Protein AF-X1GM51-F1 (afdb_monomer_lite)

pLDDT: mean 83.16, std 14.88, range [42.12, 97.69]

Secondary structure (DSSP, 8-state):
-HHHH--EEEEEEES-GGG-SSS-HHHHHHHHHTTEEEEEEEPPPTT-SS-TTHHHHHHHSS-HHHHHTTSEEEEEEEEE-TTSS-EEEEEEEE------S---

Radius of gyration: 14.61 Å; chains: 1; bounding box: 26×24×49 Å

Organism: NCBI:txid412755

Foldseek 3Di:
DLLVVAEDAEAEAAAPLLVDDPDQSLVVVVVRCSRYQKYKHKQDELQFDDDPSNVSCVVRVNDVCVSPVVFPKDFPDWAQDPNGRDIITIMITGDDDDDDPDDD

Structure (mmCIF, N/CA/C/O backbone):
data_AF-X1GM51-F1
#
_entry.id   AF-X1GM51-F1
#
loop_
_atom_site.group_PDB
_atom_site.id
_atom_site.type_symbol
_atom_site.label_atom_id
_atom_site.label_alt_id
_atom_site.label_comp_id
_atom_site.label_asym_id
_atom_site.label_entity_id
_atom_site.label_seq_id
_atom_site.pdbx_PDB_ins_code
_atom_site.Cartn_x
_atom_site.Cartn_y
_atom_site.Cartn_z
_atom_site.occupancy
_atom_site.B_iso_or_equiv
_atom_site.auth_seq_id
_atom_site.auth_comp_id
_atom_site.auth_asym_id
_atom_site.auth_atom_id
_atom_site.pdbx_PDB_model_num
ATOM 1 N N . MET A 1 1 ? 0.637 14.224 12.715 1.00 52.78 1 MET A N 1
ATOM 2 C CA . MET A 1 1 ? 0.097 13.650 11.454 1.00 52.78 1 MET A CA 1
ATOM 3 C C . MET A 1 1 ? -1.425 13.601 11.533 1.00 52.78 1 MET A C 1
ATOM 5 O O . MET A 1 1 ? -1.942 13.533 12.636 1.00 52.78 1 MET A O 1
ATOM 9 N N . LEU A 1 2 ? -2.154 13.608 10.407 1.00 58.25 2 LEU A N 1
ATOM 10 C CA . LEU A 1 2 ? -3.621 13.419 10.410 1.00 58.25 2 LEU A CA 1
ATOM 11 C C . LEU A 1 2 ? -4.036 12.150 11.172 1.00 58.25 2 LEU A C 1
ATOM 13 O O . LEU A 1 2 ? -4.990 12.203 11.931 1.00 58.25 2 LEU A O 1
ATOM 17 N N . SER A 1 3 ? -3.236 11.083 11.080 1.00 57.38 3 SER A N 1
ATOM 18 C CA . SER A 1 3 ? -3.388 9.822 11.826 1.00 57.38 3 SER A CA 1
ATOM 19 C C . SER A 1 3 ? -3.312 9.934 13.357 1.00 57.38 3 SER A C 1
ATOM 21 O O . SER A 1 3 ? -3.625 8.961 14.048 1.00 57.38 3 SER A O 1
ATOM 23 N N . GLU A 1 4 ? -2.855 11.070 13.891 1.00 60.31 4 GLU A N 1
ATOM 24 C CA . GLU A 1 4 ? -2.847 11.383 15.328 1.00 60.31 4 GLU A CA 1
ATOM 25 C C . GLU A 1 4 ? -4.096 12.171 15.751 1.00 60.31 4 GLU A C 1
ATOM 27 O O . GLU A 1 4 ? -4.450 12.152 16.926 1.00 60.31 4 GLU A O 1
ATOM 32 N N . CYS A 1 5 ? -4.760 12.849 14.808 1.00 60.50 5 CYS A N 1
ATOM 33 C CA . CYS A 1 5 ? -5.957 13.655 15.057 1.00 60.50 5 CYS A CA 1
ATOM 34 C C . CYS A 1 5 ? -7.246 12.894 14.724 1.00 60.50 5 CYS A C 1
ATOM 36 O O . CYS A 1 5 ? -8.247 13.062 15.413 1.00 60.50 5 CYS A O 1
ATOM 38 N N . GLU A 1 6 ? -7.216 12.058 13.686 1.00 64.81 6 GLU A N 1
ATOM 39 C CA . GLU A 1 6 ? -8.335 11.248 13.217 1.00 64.81 6 GLU A CA 1
ATOM 40 C C . GLU A 1 6 ? -7.817 9.886 12.745 1.00 64.81 6 GLU A C 1
ATOM 42 O O . GLU A 1 6 ? -6.785 9.776 12.078 1.00 64.81 6 GLU A O 1
ATOM 47 N N . HIS A 1 7 ? -8.532 8.831 13.122 1.00 80.00 7 HIS A N 1
ATOM 48 C CA . HIS A 1 7 ? -8.255 7.465 12.700 1.00 80.00 7 HIS A CA 1
ATOM 49 C C . HIS A 1 7 ? -9.475 6.952 11.945 1.00 80.00 7 HIS A C 1
ATOM 51 O O . HIS A 1 7 ? -10.581 6.994 12.481 1.00 80.00 7 HIS A O 1
ATOM 57 N N . PHE A 1 8 ? -9.285 6.531 10.697 1.00 89.06 8 PHE A N 1
ATOM 58 C CA . PHE A 1 8 ? -10.376 6.127 9.814 1.00 89.06 8 PHE A CA 1
ATOM 59 C C . PHE A 1 8 ? -10.620 4.619 9.902 1.00 89.06 8 PHE A C 1
ATOM 61 O O . PHE A 1 8 ? -9.676 3.833 9.908 1.00 89.06 8 PHE A O 1
ATOM 68 N N . ASP A 1 9 ? -11.880 4.185 9.885 1.00 90.50 9 ASP A N 1
ATOM 69 C CA . ASP A 1 9 ? -12.186 2.750 9.800 1.00 90.50 9 ASP A CA 1
ATOM 70 C C . ASP A 1 9 ? -11.669 2.159 8.477 1.00 90.50 9 ASP A C 1
ATOM 72 O O . ASP A 1 9 ? -11.122 1.057 8.438 1.00 90.50 9 ASP A O 1
ATOM 76 N N . VAL A 1 10 ? -11.817 2.916 7.382 1.00 93.31 10 VAL A N 1
ATOM 77 C CA . VAL A 1 10 ? -11.454 2.494 6.025 1.00 93.31 10 VAL A CA 1
ATOM 78 C C . VAL A 1 10 ? -10.691 3.596 5.295 1.00 93.31 10 VAL A C 1
ATOM 80 O O . VAL A 1 10 ? -11.130 4.744 5.244 1.00 93.31 10 VAL A O 1
ATOM 83 N N . VAL A 1 11 ? -9.580 3.224 4.661 1.00 95.56 11 VAL A N 1
ATOM 84 C CA . VAL A 1 11 ? -8.757 4.083 3.801 1.00 95.56 11 VAL A CA 1
ATOM 85 C C . VAL A 1 11 ? -8.670 3.464 2.408 1.00 95.56 11 VAL A C 1
ATOM 87 O O . VAL A 1 11 ? -8.378 2.278 2.258 1.00 95.56 11 VAL A O 1
ATOM 90 N N . LEU A 1 12 ? -8.897 4.274 1.373 1.00 96.75 12 LEU A N 1
ATOM 91 C CA . LEU A 1 12 ? -8.743 3.874 -0.027 1.00 96.75 12 LEU A CA 1
ATOM 92 C C . LEU A 1 12 ? -7.565 4.632 -0.648 1.00 96.75 12 LEU A C 1
ATOM 94 O O . LEU A 1 12 ? -7.644 5.835 -0.887 1.00 96.75 12 LEU A O 1
ATOM 98 N N . ALA A 1 13 ? -6.479 3.919 -0.932 1.00 95.81 13 ALA A N 1
ATOM 99 C CA . ALA A 1 13 ? -5.265 4.444 -1.548 1.00 95.81 13 ALA A CA 1
ATOM 100 C C . ALA A 1 13 ? -5.053 3.793 -2.920 1.00 95.81 13 ALA A C 1
ATOM 102 O O . ALA A 1 13 ? -4.228 2.895 -3.104 1.00 95.81 13 ALA A O 1
ATOM 103 N N . LEU A 1 14 ? -5.839 4.245 -3.896 1.00 94.00 14 LEU A N 1
ATOM 104 C CA . LEU A 1 14 ? -5.885 3.650 -5.228 1.00 94.00 14 LEU A CA 1
ATOM 105 C C . LEU A 1 14 ? -4.885 4.339 -6.161 1.00 94.00 14 LEU A C 1
ATOM 107 O O . LEU A 1 14 ? -5.054 5.508 -6.504 1.00 94.00 14 LEU A O 1
ATOM 111 N N . ARG A 1 15 ? -3.808 3.633 -6.528 1.00 89.38 15 ARG A N 1
ATOM 112 C CA . ARG A 1 15 ? -2.747 4.086 -7.445 1.00 89.38 15 ARG A CA 1
ATOM 113 C C . ARG A 1 15 ? -2.167 5.458 -7.098 1.00 89.38 15 ARG A C 1
ATOM 115 O O . ARG A 1 15 ? -1.748 6.190 -7.982 1.00 89.38 15 ARG A O 1
ATOM 122 N N . VAL A 1 16 ? -2.077 5.804 -5.817 1.00 91.25 16 VAL A N 1
ATOM 123 C CA . VAL A 1 16 ? -1.578 7.126 -5.400 1.00 91.25 16 VAL A CA 1
ATOM 124 C C . VAL A 1 16 ? -0.081 7.136 -5.069 1.00 91.25 16 VAL A C 1
ATOM 126 O O . VAL A 1 16 ? 0.593 8.142 -5.277 1.00 91.25 16 VAL A O 1
ATOM 129 N N . VAL A 1 17 ? 0.472 6.005 -4.614 1.00 91.69 17 VAL A N 1
ATOM 130 C CA . VAL A 1 17 ? 1.846 5.908 -4.073 1.00 91.69 17 VAL A CA 1
ATOM 131 C C . VAL A 1 17 ? 2.910 6.407 -5.059 1.00 91.69 17 VAL A C 1
ATOM 133 O O . VAL A 1 17 ? 3.829 7.122 -4.676 1.00 91.69 17 VAL A O 1
ATOM 136 N N . HIS A 1 18 ? 2.762 6.119 -6.352 1.00 87.69 18 HIS A N 1
ATOM 137 C CA . HIS A 1 18 ? 3.759 6.491 -7.359 1.00 87.69 18 HIS A CA 1
ATOM 138 C C . HIS A 1 18 ? 3.783 7.981 -7.731 1.00 87.69 18 HIS A C 1
ATOM 140 O O . HIS A 1 18 ? 4.685 8.409 -8.457 1.00 87.69 18 HIS A O 1
ATOM 146 N N . HIS A 1 19 ? 2.814 8.772 -7.263 1.00 88.81 19 HIS A N 1
ATOM 147 C CA . HIS A 1 19 ? 2.811 10.223 -7.451 1.00 88.81 19 HIS A CA 1
ATOM 148 C C . HIS A 1 19 ? 3.735 10.951 -6.461 1.00 88.81 19 HIS A C 1
ATOM 150 O O . HIS A 1 19 ? 4.098 12.104 -6.709 1.00 88.81 19 HIS A O 1
ATOM 156 N N . PHE A 1 20 ? 4.166 10.287 -5.382 1.00 89.56 20 PHE A N 1
ATOM 157 C CA . PHE A 1 20 ? 5.121 10.835 -4.421 1.00 89.56 20 PHE A CA 1
ATOM 158 C C . PHE A 1 20 ? 6.534 10.818 -5.008 1.00 89.56 20 PHE A C 1
ATOM 160 O O . PHE A 1 20 ? 7.066 9.770 -5.372 1.00 89.56 20 PHE A O 1
ATOM 167 N N . LYS A 1 21 ? 7.147 11.999 -5.142 1.00 85.81 21 LYS A N 1
ATOM 168 C CA . LYS A 1 21 ? 8.396 12.175 -5.905 1.00 85.81 21 LYS A CA 1
ATOM 169 C C . LYS A 1 21 ? 9.664 12.036 -5.070 1.00 85.81 21 LYS A C 1
ATOM 171 O O . LYS A 1 21 ? 10.688 11.649 -5.623 1.00 85.81 21 LYS A O 1
ATOM 176 N N . THR A 1 22 ? 9.591 12.386 -3.793 1.00 86.12 22 THR A N 1
ATOM 177 C CA . THR A 1 22 ? 10.746 12.564 -2.904 1.00 86.12 22 THR A CA 1
ATOM 178 C C . THR A 1 22 ? 10.908 11.416 -1.927 1.00 86.12 22 THR A C 1
ATOM 180 O O . THR A 1 22 ? 12.018 10.932 -1.735 1.00 86.12 22 THR A O 1
ATOM 183 N N . ASP A 1 23 ? 9.805 10.979 -1.332 1.00 89.7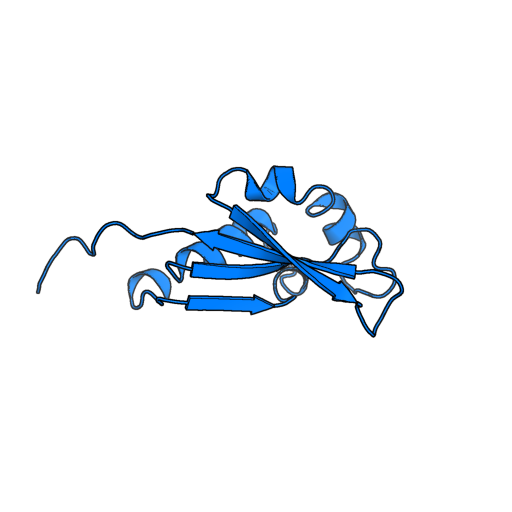5 23 ASP A N 1
ATOM 184 C CA . ASP A 1 23 ? 9.836 10.009 -0.249 1.00 89.75 23 ASP A CA 1
ATOM 185 C C . ASP A 1 23 ? 9.931 8.574 -0.790 1.00 89.75 23 ASP A C 1
ATOM 187 O O . ASP A 1 23 ? 9.319 8.263 -1.827 1.00 89.75 23 ASP A O 1
ATOM 191 N N . PRO A 1 24 ? 10.683 7.692 -0.108 1.00 91.62 24 PRO A N 1
ATOM 192 C CA . PRO A 1 24 ? 10.675 6.260 -0.377 1.00 91.62 24 PRO A CA 1
ATOM 193 C C . PRO A 1 24 ? 9.261 5.681 -0.287 1.00 91.62 24 PRO A C 1
ATOM 195 O O . PRO A 1 24 ? 8.487 6.036 0.608 1.00 91.62 24 PRO A O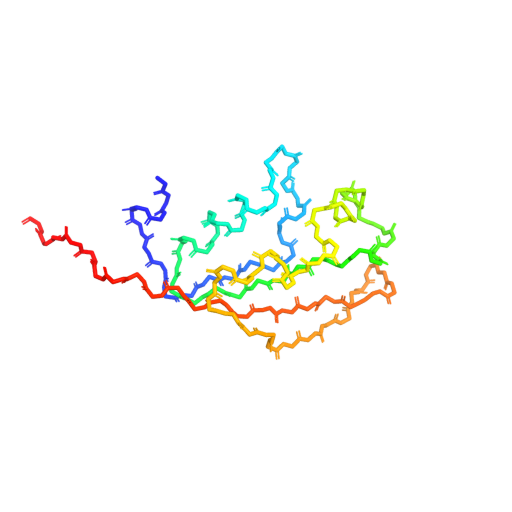 1
ATOM 198 N N . PHE A 1 25 ? 8.895 4.787 -1.206 1.00 92.19 25 PHE A N 1
ATOM 199 C CA . PHE A 1 25 ? 7.518 4.285 -1.246 1.00 92.19 25 PHE A CA 1
ATOM 200 C C . PHE A 1 25 ? 7.126 3.469 -0.014 1.00 92.19 25 PHE A C 1
ATOM 202 O O . PHE A 1 25 ? 5.955 3.467 0.352 1.00 92.19 25 PHE A O 1
ATOM 209 N N . ASP A 1 26 ? 8.073 2.825 0.665 1.00 93.56 26 ASP A N 1
ATOM 210 C CA . ASP A 1 26 ? 7.808 2.132 1.927 1.00 93.56 26 ASP A CA 1
ATOM 211 C C . ASP A 1 26 ? 7.347 3.095 3.035 1.00 93.56 26 ASP A C 1
ATOM 213 O O . ASP A 1 26 ? 6.407 2.769 3.760 1.00 93.56 26 ASP A O 1
ATOM 217 N N . GLN A 1 27 ? 7.937 4.292 3.113 1.00 94.19 27 GLN A N 1
ATOM 218 C CA . GLN A 1 27 ? 7.543 5.347 4.053 1.00 94.19 27 GLN A CA 1
ATOM 219 C C . GLN A 1 27 ? 6.188 5.958 3.692 1.00 94.19 27 GLN A C 1
ATOM 221 O O . GLN A 1 27 ? 5.370 6.231 4.570 1.00 94.19 27 GLN A O 1
ATOM 226 N N . VAL A 1 28 ? 5.921 6.144 2.397 1.00 94.44 28 VAL A N 1
ATOM 227 C CA . VAL A 1 28 ? 4.607 6.601 1.916 1.00 94.44 28 VAL A CA 1
ATOM 228 C C . VAL A 1 28 ? 3.523 5.590 2.293 1.00 94.44 28 VAL A C 1
ATOM 230 O O . VAL A 1 28 ? 2.466 5.977 2.790 1.00 94.44 28 VAL A O 1
ATOM 233 N N . ILE A 1 29 ? 3.783 4.296 2.092 1.00 95.12 29 ILE A N 1
ATOM 234 C CA . ILE A 1 29 ? 2.850 3.225 2.456 1.00 95.12 29 ILE A CA 1
ATOM 235 C C . ILE A 1 29 ? 2.657 3.180 3.978 1.00 95.12 29 ILE A C 1
ATOM 237 O O . ILE A 1 29 ? 1.513 3.104 4.417 1.00 95.12 29 ILE A O 1
ATOM 241 N N . ASP A 1 30 ? 3.721 3.317 4.779 1.00 94.25 30 ASP A N 1
ATOM 242 C CA . ASP A 1 30 ? 3.611 3.409 6.245 1.00 94.25 30 ASP A CA 1
ATOM 243 C C . ASP A 1 30 ? 2.694 4.556 6.673 1.00 94.25 30 ASP A C 1
ATOM 245 O O . ASP A 1 30 ? 1.802 4.369 7.503 1.00 94.25 30 ASP A O 1
ATOM 249 N N . ALA A 1 31 ? 2.873 5.736 6.076 1.00 93.06 31 ALA A N 1
ATOM 250 C CA . ALA A 1 31 ? 2.044 6.894 6.374 1.00 93.06 31 ALA A CA 1
ATOM 251 C C . ALA A 1 31 ? 0.569 6.635 6.028 1.00 93.06 31 ALA A C 1
ATOM 253 O O . ALA A 1 31 ? -0.297 6.913 6.856 1.00 93.06 31 ALA A O 1
ATOM 254 N N . ILE A 1 32 ? 0.282 6.056 4.857 1.00 94.00 32 ILE A N 1
ATOM 255 C CA . ILE A 1 32 ? -1.083 5.727 4.416 1.00 94.00 32 ILE A CA 1
ATOM 256 C C . ILE A 1 32 ? -1.726 4.683 5.335 1.00 94.00 32 ILE A C 1
ATOM 258 O O . ILE A 1 32 ? -2.831 4.902 5.822 1.00 94.00 32 ILE A O 1
ATOM 262 N N . VAL A 1 33 ? -1.034 3.575 5.612 1.00 93.62 33 VAL A N 1
ATOM 263 C CA . VAL A 1 33 ? -1.533 2.493 6.479 1.00 93.62 33 VAL A CA 1
ATOM 264 C C . VAL A 1 33 ? -1.739 2.985 7.915 1.00 93.62 33 VAL A C 1
ATOM 266 O O . VAL A 1 33 ? -2.620 2.501 8.622 1.00 93.62 33 VAL A O 1
ATOM 269 N N . SER A 1 34 ? -0.979 3.991 8.359 1.00 92.00 34 SER A N 1
AT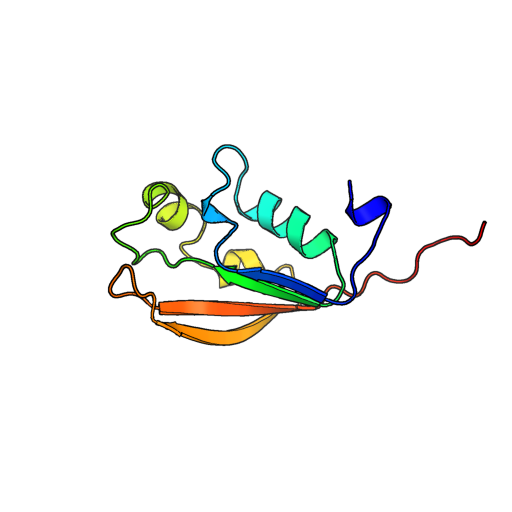OM 270 C CA . SER A 1 34 ? -1.179 4.603 9.676 1.00 92.00 34 SER A CA 1
ATOM 271 C C . SER A 1 34 ? -2.482 5.401 9.805 1.00 92.00 34 SER A C 1
ATOM 273 O O . SER A 1 34 ? -2.854 5.738 10.930 1.00 92.00 34 SER A O 1
ATOM 275 N N . LEU A 1 35 ? -3.166 5.740 8.706 1.00 91.19 35 LEU A N 1
ATOM 276 C CA . LEU A 1 35 ? -4.385 6.557 8.738 1.00 91.19 35 LEU A CA 1
ATOM 277 C C . LEU A 1 35 ? -5.626 5.778 9.188 1.00 91.19 35 LEU A C 1
ATOM 279 O O . LEU A 1 35 ? -6.559 6.411 9.677 1.00 91.19 35 LEU A O 1
ATOM 283 N N . GLY A 1 36 ? -5.660 4.450 9.042 1.00 90.06 36 GLY A N 1
ATOM 284 C CA . GLY A 1 36 ? -6.867 3.688 9.349 1.00 90.06 36 GLY A CA 1
ATOM 285 C C . GLY A 1 36 ? -6.672 2.203 9.623 1.00 90.06 36 GLY A C 1
ATOM 2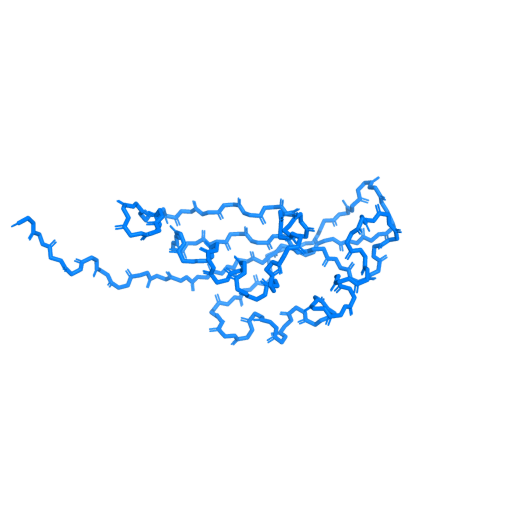86 O O . GLY A 1 36 ? -5.575 1.672 9.466 1.00 90.06 36 GLY A O 1
ATOM 287 N N . ASP A 1 37 ? -7.753 1.551 10.056 1.00 92.00 37 ASP A N 1
ATOM 288 C CA . ASP A 1 37 ? -7.756 0.128 10.421 1.00 92.00 37 ASP A CA 1
ATOM 289 C C . ASP A 1 37 ? -7.745 -0.784 9.193 1.00 92.00 37 ASP A C 1
ATOM 291 O O . ASP A 1 37 ? -7.020 -1.776 9.171 1.00 92.00 37 ASP A O 1
ATOM 295 N N . HIS A 1 38 ? -8.511 -0.437 8.157 1.00 95.19 38 HIS A N 1
ATOM 296 C CA . HIS A 1 38 ? -8.598 -1.206 6.919 1.00 95.19 38 HIS A CA 1
ATOM 297 C C . HIS A 1 38 ? -8.153 -0.353 5.735 1.00 95.19 38 HIS A C 1
ATOM 299 O O . HIS A 1 38 ? -8.860 0.556 5.301 1.00 95.19 38 HIS A O 1
ATOM 305 N N . THR A 1 39 ? -6.983 -0.649 5.177 1.00 96.62 39 THR A N 1
ATOM 306 C CA . THR A 1 39 ? -6.433 0.101 4.042 1.00 96.62 39 THR A CA 1
ATOM 307 C C . THR A 1 39 ? -6.477 -0.735 2.772 1.00 96.62 39 THR A C 1
ATOM 309 O O . THR A 1 39 ? -5.787 -1.747 2.666 1.00 96.62 39 THR A O 1
ATOM 312 N N . PHE A 1 40 ? -7.240 -0.288 1.776 1.00 97.31 40 PHE A N 1
ATOM 313 C CA . PHE A 1 40 ? -7.154 -0.823 0.420 1.00 97.31 40 PHE A CA 1
ATOM 314 C C . PHE A 1 40 ? -6.080 -0.067 -0.354 1.00 97.31 40 PHE A C 1
ATOM 316 O O . PHE A 1 40 ? -6.196 1.138 -0.578 1.00 97.31 40 PHE A O 1
ATOM 323 N N . LEU A 1 41 ? -5.046 -0.781 -0.777 1.00 96.31 41 LEU A N 1
ATOM 324 C CA . LEU A 1 41 ? -3.878 -0.232 -1.445 1.00 96.31 41 LEU A CA 1
ATOM 325 C C . LEU A 1 41 ? -3.750 -0.834 -2.844 1.00 96.31 41 LEU A C 1
ATOM 327 O O . LEU A 1 41 ? -3.514 -2.032 -2.994 1.00 96.31 41 LEU A O 1
ATOM 331 N N . GLU A 1 42 ? -3.882 -0.000 -3.871 1.00 94.75 42 GLU A N 1
ATOM 332 C CA . GLU A 1 42 ? -3.601 -0.395 -5.252 1.00 94.75 42 GLU A CA 1
ATOM 333 C C . GLU A 1 42 ? -2.206 0.094 -5.639 1.00 94.75 42 GLU A C 1
ATOM 335 O O . GLU A 1 42 ? -1.957 1.303 -5.715 1.00 94.75 42 GLU A O 1
ATOM 340 N N . LEU A 1 43 ? -1.293 -0.848 -5.877 1.00 91.12 43 LEU A N 1
ATOM 341 C CA . LEU A 1 43 ? 0.094 -0.551 -6.232 1.00 91.12 43 LEU A CA 1
ATOM 342 C C . LEU A 1 43 ? 0.323 -0.750 -7.733 1.00 91.12 43 LEU A C 1
ATOM 344 O O . LEU A 1 43 ? -0.172 -1.733 -8.294 1.00 91.12 43 LEU A O 1
ATOM 348 N N . PRO A 1 44 ? 1.071 0.153 -8.392 1.00 88.00 44 PRO A N 1
ATOM 349 C CA . PRO A 1 44 ? 1.468 -0.046 -9.777 1.00 88.00 44 PRO A CA 1
ATOM 350 C C . PRO A 1 44 ? 2.506 -1.159 -9.885 1.00 88.00 44 PRO A C 1
ATOM 352 O O . PRO A 1 44 ? 3.308 -1.355 -8.977 1.00 88.00 44 PRO A O 1
ATOM 355 N N . THR A 1 45 ? 2.522 -1.861 -11.013 1.00 83.25 45 THR A N 1
ATOM 356 C CA . THR A 1 45 ? 3.478 -2.949 -11.254 1.00 83.25 45 THR A CA 1
ATOM 357 C C . THR A 1 45 ? 4.656 -2.501 -12.122 1.00 83.25 45 THR A C 1
ATOM 359 O O . THR A 1 45 ? 4.549 -1.608 -12.961 1.00 83.25 45 THR A O 1
ATOM 362 N N . ALA A 1 46 ? 5.810 -3.152 -11.952 1.00 68.62 46 ALA A N 1
ATOM 363 C CA . ALA A 1 46 ? 7.048 -2.852 -12.683 1.00 68.62 46 ALA A CA 1
ATOM 364 C C . ALA A 1 46 ? 6.944 -2.987 -14.222 1.00 68.62 46 ALA A C 1
ATOM 366 O O . ALA A 1 46 ? 7.789 -2.450 -14.945 1.00 68.62 46 ALA A O 1
ATOM 367 N N . GLY A 1 47 ? 5.915 -3.685 -14.719 1.00 64.38 47 GLY A N 1
ATOM 368 C CA . GLY A 1 47 ? 5.611 -3.845 -16.145 1.00 64.38 47 GLY A CA 1
ATOM 369 C C . GLY A 1 47 ? 4.859 -2.669 -16.780 1.00 64.38 47 GLY A C 1
ATOM 370 O O . GLY A 1 47 ? 4.445 -2.765 -17.930 1.00 64.38 47 GLY A O 1
ATOM 371 N N . GLU A 1 48 ? 4.630 -1.575 -16.051 1.00 65.56 48 GLU A N 1
ATOM 372 C CA . GLU A 1 48 ? 3.908 -0.414 -16.570 1.00 65.56 48 GLU A CA 1
ATOM 373 C C . GLU A 1 48 ? 4.817 0.504 -17.403 1.00 65.56 48 GLU A C 1
ATOM 375 O O . GLU A 1 48 ? 5.763 1.116 -16.904 1.00 65.56 48 GLU A O 1
ATOM 380 N N . ASP A 1 49 ? 4.513 0.625 -18.698 1.00 54.59 49 ASP A N 1
ATOM 381 C CA . ASP A 1 49 ? 5.371 1.342 -19.646 1.00 54.59 49 ASP A CA 1
ATOM 382 C C . ASP A 1 49 ? 5.174 2.868 -19.683 1.00 54.59 49 ASP A C 1
ATOM 384 O O . ASP A 1 49 ? 6.089 3.569 -20.111 1.00 54.59 49 ASP A O 1
ATOM 388 N N . ASN A 1 50 ? 4.047 3.393 -19.178 1.00 64.25 50 ASN A N 1
ATOM 389 C CA . ASN A 1 50 ? 3.611 4.783 -19.407 1.00 64.25 50 ASN A CA 1
ATOM 390 C C . ASN A 1 50 ? 3.522 5.674 -18.148 1.00 64.25 50 ASN A C 1
ATOM 392 O O . ASN A 1 50 ? 2.863 6.713 -18.177 1.00 64.25 50 ASN A O 1
ATOM 396 N N . VAL A 1 51 ? 4.155 5.306 -17.030 1.00 66.50 51 VAL A N 1
ATOM 397 C CA . VAL A 1 51 ? 4.084 6.097 -15.784 1.00 66.50 51 VAL A CA 1
ATOM 398 C C . VAL A 1 51 ? 5.355 6.929 -15.586 1.00 66.50 51 VAL A C 1
ATOM 400 O O . VAL A 1 51 ? 6.460 6.397 -15.662 1.00 66.50 51 VAL A O 1
ATOM 403 N N . CYS A 1 52 ? 5.219 8.224 -15.259 1.00 65.12 52 CYS A N 1
ATOM 404 C CA . CYS A 1 52 ? 6.347 9.148 -15.019 1.00 65.12 52 CYS A CA 1
ATOM 405 C C . CYS A 1 52 ? 7.380 8.640 -13.994 1.00 65.12 52 CYS A C 1
ATOM 407 O O . CYS A 1 52 ? 8.539 9.042 -14.035 1.00 65.12 52 CYS A O 1
ATOM 409 N N . SER A 1 53 ? 6.969 7.750 -13.090 1.00 71.81 53 SER A N 1
ATOM 410 C CA . SER A 1 53 ? 7.794 7.185 -12.017 1.00 71.81 53 SER A CA 1
ATOM 411 C C . SER A 1 53 ? 8.303 5.768 -12.326 1.00 71.81 53 SER A C 1
ATOM 413 O O . SER A 1 53 ? 8.714 5.069 -11.404 1.00 71.81 53 SER A O 1
ATOM 415 N N . LYS A 1 54 ? 8.288 5.323 -13.596 1.00 78.19 54 LYS A N 1
ATOM 416 C CA . LYS A 1 54 ? 8.612 3.942 -14.018 1.00 78.19 54 LYS A CA 1
ATOM 417 C C . LYS A 1 54 ? 9.900 3.392 -13.405 1.00 78.19 54 LYS A C 1
ATOM 419 O O . LYS A 1 54 ? 9.883 2.306 -12.839 1.00 78.19 54 LYS A O 1
ATOM 424 N N . ILE A 1 55 ? 10.995 4.152 -13.471 1.00 83.62 55 ILE A N 1
ATOM 425 C CA . ILE A 1 55 ? 12.297 3.726 -12.929 1.00 83.62 55 ILE A CA 1
ATOM 426 C C . ILE A 1 55 ? 12.188 3.435 -11.427 1.00 83.62 55 ILE A C 1
ATOM 428 O O . ILE A 1 55 ? 12.647 2.395 -10.965 1.00 83.62 55 ILE A O 1
ATOM 432 N N . ARG A 1 56 ? 11.527 4.319 -10.673 1.00 86.81 56 ARG A N 1
ATOM 433 C CA . ARG A 1 56 ? 11.335 4.142 -9.230 1.00 86.81 56 ARG A CA 1
ATOM 434 C C . ARG A 1 56 ? 10.397 2.984 -8.916 1.00 86.81 56 ARG A C 1
ATOM 436 O O . ARG A 1 56 ? 10.696 2.201 -8.029 1.00 86.81 56 ARG A O 1
ATOM 443 N N . ILE A 1 57 ? 9.310 2.816 -9.672 1.00 84.75 57 ILE A N 1
ATOM 444 C CA . ILE A 1 57 ? 8.402 1.663 -9.530 1.00 84.75 57 ILE A CA 1
ATOM 445 C C . ILE A 1 57 ? 9.184 0.355 -9.714 1.00 84.75 57 ILE A C 1
ATOM 447 O O . ILE A 1 57 ? 9.061 -0.556 -8.905 1.00 84.75 57 ILE A O 1
ATOM 451 N N . GLN A 1 58 ? 10.050 0.279 -10.725 1.00 85.44 58 GLN A N 1
ATOM 452 C CA . GLN A 1 58 ? 10.883 -0.899 -10.983 1.00 85.44 58 GLN A CA 1
ATOM 453 C C . GLN A 1 58 ? 11.963 -1.147 -9.922 1.00 85.44 58 GLN A C 1
ATOM 455 O O . GLN A 1 58 ? 12.428 -2.273 -9.795 1.00 85.44 58 GLN A O 1
ATOM 460 N N . GLN A 1 59 ? 12.392 -0.128 -9.180 1.00 87.00 59 GLN A N 1
ATOM 461 C CA . GLN A 1 59 ? 13.423 -0.263 -8.146 1.00 87.00 59 GLN A CA 1
ATOM 462 C C . GLN A 1 59 ? 12.828 -0.543 -6.766 1.00 87.00 59 GLN A C 1
ATOM 464 O O . GLN A 1 59 ? 13.331 -1.386 -6.027 1.00 87.00 59 GLN A O 1
ATOM 469 N N . GLU A 1 60 ? 11.764 0.174 -6.422 1.00 88.31 60 GLU A N 1
ATOM 470 C CA . GLU A 1 60 ? 11.186 0.199 -5.082 1.00 88.31 60 GLU A CA 1
ATOM 471 C C . GLU A 1 60 ? 9.965 -0.723 -4.968 1.00 88.31 60 GLU A C 1
ATOM 473 O O . GLU A 1 60 ? 9.799 -1.335 -3.922 1.00 88.31 60 GLU A O 1
ATOM 478 N N . LEU A 1 61 ? 9.157 -0.884 -6.030 1.00 87.62 61 LEU A N 1
ATOM 479 C CA . LEU A 1 61 ? 7.924 -1.698 -6.055 1.00 87.62 61 LEU A CA 1
ATOM 480 C C . LEU A 1 61 ? 8.047 -2.990 -6.885 1.00 87.62 61 LEU A C 1
ATOM 482 O O . LEU A 1 61 ? 7.041 -3.603 -7.224 1.00 87.62 61 LEU A O 1
ATOM 486 N N . ALA A 1 62 ? 9.259 -3.438 -7.229 1.00 86.81 62 ALA A N 1
ATOM 487 C CA . ALA A 1 62 ? 9.440 -4.682 -7.993 1.00 86.81 62 ALA A CA 1
ATOM 488 C C . ALA A 1 62 ? 8.855 -5.917 -7.290 1.00 86.81 62 ALA A C 1
ATOM 490 O O . ALA A 1 62 ? 8.392 -6.849 -7.943 1.00 86.81 62 ALA A O 1
ATOM 491 N N . ASP A 1 63 ? 8.904 -5.911 -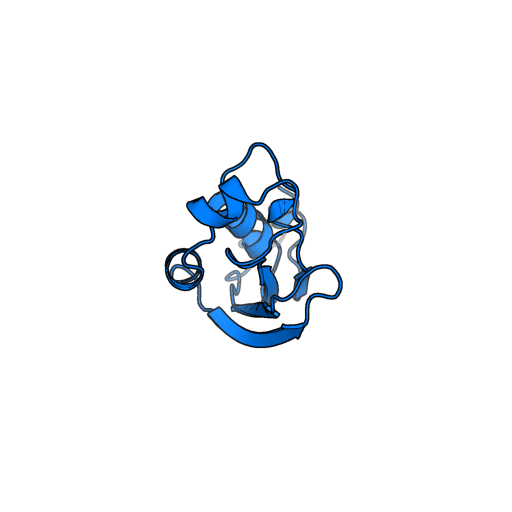5.959 1.00 90.56 63 ASP A N 1
ATOM 492 C CA . ASP A 1 63 ? 8.470 -7.000 -5.097 1.00 90.56 63 ASP A CA 1
ATOM 493 C C . ASP A 1 63 ? 7.527 -6.433 -4.029 1.00 90.56 63 ASP A C 1
ATOM 495 O O . ASP A 1 63 ? 7.949 -5.963 -2.966 1.00 90.56 63 ASP A O 1
ATOM 499 N N . HIS A 1 64 ? 6.232 -6.425 -4.353 1.00 92.62 64 HIS A N 1
ATOM 500 C CA . HIS A 1 64 ? 5.190 -5.976 -3.432 1.00 92.62 64 HIS A CA 1
ATOM 501 C C . HIS A 1 64 ? 5.155 -6.829 -2.162 1.00 92.62 64 HIS A C 1
ATOM 503 O O . HIS A 1 64 ? 4.962 -6.283 -1.079 1.00 92.62 64 HIS A O 1
ATOM 509 N N . ASP A 1 65 ? 5.392 -8.138 -2.262 1.00 92.81 65 ASP A N 1
ATOM 510 C CA . ASP A 1 65 ? 5.342 -9.030 -1.104 1.00 92.81 65 ASP A CA 1
ATOM 511 C C . ASP A 1 65 ? 6.452 -8.674 -0.109 1.00 92.81 65 ASP A C 1
ATOM 513 O O . ASP A 1 65 ? 6.216 -8.600 1.098 1.00 92.81 65 ASP A O 1
ATOM 517 N N . LYS A 1 66 ? 7.657 -8.349 -0.595 1.00 92.50 66 LYS A N 1
ATOM 518 C CA . LYS A 1 66 ? 8.757 -7.860 0.249 1.00 92.50 66 LYS A CA 1
ATOM 519 C C . LYS A 1 66 ? 8.420 -6.558 0.974 1.00 92.50 66 LYS A C 1
ATOM 521 O O . LYS A 1 66 ? 8.842 -6.401 2.122 1.00 92.50 66 LYS A O 1
ATOM 526 N N . LEU A 1 67 ? 7.709 -5.637 0.327 1.00 91.44 67 LEU A N 1
ATOM 527 C CA . LEU A 1 67 ? 7.279 -4.376 0.942 1.00 91.44 67 LEU A CA 1
ATOM 528 C C . LEU A 1 67 ? 6.181 -4.593 1.980 1.00 91.44 67 LEU A C 1
ATOM 530 O O . LEU A 1 67 ? 6.215 -3.995 3.056 1.00 91.44 67 LEU A O 1
ATOM 534 N N . LEU A 1 68 ? 5.212 -5.445 1.650 1.00 95.06 68 LEU A N 1
ATOM 535 C CA . LEU A 1 68 ? 3.988 -5.606 2.421 1.00 95.06 68 LEU A CA 1
ATOM 536 C C . LEU A 1 68 ? 4.104 -6.644 3.541 1.00 95.06 68 LEU A C 1
ATOM 538 O O . LEU A 1 68 ? 3.313 -6.589 4.473 1.00 95.06 68 LEU A O 1
ATOM 542 N N . ARG A 1 69 ? 5.121 -7.523 3.535 1.00 94.81 69 ARG A N 1
ATOM 543 C CA . ARG A 1 69 ? 5.331 -8.577 4.559 1.00 94.81 69 ARG A CA 1
ATOM 544 C C . ARG A 1 69 ? 5.370 -8.102 6.012 1.00 94.81 69 ARG A C 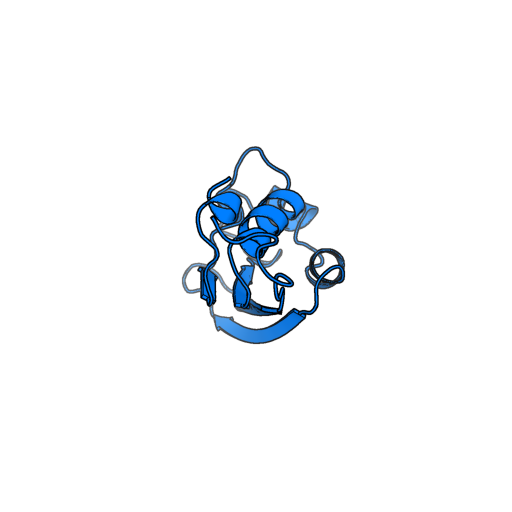1
ATOM 546 O O . ARG A 1 69 ? 5.313 -8.934 6.911 1.00 94.81 69 ARG A O 1
ATOM 553 N N . LYS A 1 70 ? 5.580 -6.804 6.250 1.00 93.81 70 LYS A N 1
ATOM 554 C CA . LYS A 1 70 ? 5.568 -6.219 7.598 1.00 93.81 70 LYS A CA 1
ATOM 555 C C . LYS A 1 70 ? 4.153 -5.941 8.119 1.00 93.81 70 LYS A C 1
ATOM 557 O O . LYS A 1 70 ? 4.009 -5.676 9.307 1.00 93.81 70 LYS A O 1
ATOM 562 N N . TYR A 1 71 ? 3.141 -6.003 7.259 1.00 94.62 71 TYR A N 1
ATOM 563 C CA . TYR A 1 71 ? 1.739 -5.828 7.612 1.00 94.62 71 TYR A CA 1
ATOM 564 C C . TYR A 1 71 ? 0.984 -7.158 7.564 1.00 94.62 71 TYR A C 1
ATOM 566 O O . TYR A 1 71 ? 1.427 -8.114 6.925 1.00 94.62 71 TYR A O 1
ATOM 574 N N . ASP A 1 72 ? -0.190 -7.191 8.191 1.00 95.31 72 ASP A N 1
ATOM 575 C CA . ASP A 1 72 ? -1.198 -8.203 7.895 1.00 95.31 72 ASP A CA 1
ATOM 576 C C . ASP A 1 72 ? -1.917 -7.789 6.606 1.00 95.31 72 ASP A C 1
ATOM 578 O O . ASP A 1 72 ? -2.673 -6.815 6.588 1.00 95.31 72 ASP A O 1
ATOM 582 N N . TYR A 1 73 ? -1.592 -8.446 5.491 1.00 97.12 73 TYR A N 1
ATOM 583 C CA . TYR A 1 73 ? -2.106 -8.071 4.178 1.00 97.12 73 TYR A CA 1
ATOM 584 C C . TYR A 1 73 ? -2.589 -9.277 3.383 1.00 97.12 73 TYR A C 1
ATOM 586 O O . TYR A 1 73 ? -2.062 -10.386 3.480 1.00 97.12 73 TYR A O 1
ATOM 594 N N . ARG A 1 74 ? -3.571 -9.032 2.515 1.00 97.25 74 ARG A N 1
ATOM 595 C CA . ARG A 1 74 ? -4.014 -9.994 1.504 1.00 97.25 74 ARG A CA 1
ATOM 596 C C . ARG A 1 74 ? -4.301 -9.309 0.182 1.00 97.25 74 ARG A C 1
ATOM 598 O O . ARG A 1 74 ? -4.858 -8.214 0.142 1.00 97.25 74 ARG A O 1
ATOM 605 N N . LYS A 1 75 ? -3.980 -9.976 -0.924 1.00 97.06 75 LYS A N 1
ATOM 606 C CA . LYS A 1 75 ? -4.430 -9.544 -2.251 1.00 97.06 75 LYS A CA 1
ATOM 607 C C . LYS A 1 75 ? -5.936 -9.789 -2.362 1.00 97.06 75 LYS A C 1
ATOM 609 O O . LYS A 1 75 ? -6.388 -10.921 -2.215 1.00 97.06 75 LYS A O 1
ATOM 614 N N . VAL A 1 76 ? -6.703 -8.731 -2.603 1.00 95.88 76 VAL A N 1
ATOM 615 C CA . VAL A 1 76 ? -8.167 -8.796 -2.728 1.00 95.88 76 VAL A CA 1
ATOM 616 C C . VAL A 1 76 ? -8.560 -9.081 -4.167 1.00 95.88 76 VAL A C 1
ATOM 618 O O . VAL A 1 76 ? -9.428 -9.911 -4.419 1.00 95.88 76 VAL A O 1
ATOM 621 N N . ASN A 1 77 ? -7.935 -8.381 -5.115 1.00 93.88 77 ASN A N 1
ATOM 622 C CA . ASN A 1 77 ? -8.222 -8.538 -6.534 1.00 93.88 77 ASN A CA 1
ATOM 623 C C . ASN A 1 77 ? -7.095 -7.949 -7.399 1.00 93.88 77 ASN A C 1
ATOM 625 O O . ASN A 1 77 ? -6.083 -7.461 -6.891 1.00 93.88 77 ASN A O 1
ATOM 629 N N . GLU A 1 78 ? -7.269 -7.999 -8.714 1.00 92.25 78 GLU A N 1
ATOM 630 C CA . GLU A 1 78 ? -6.369 -7.416 -9.697 1.00 92.25 78 GLU A CA 1
ATOM 631 C C . GLU A 1 78 ? -7.164 -6.860 -10.887 1.00 92.25 78 GLU A C 1
ATOM 633 O O . GLU A 1 78 ? -8.035 -7.538 -11.433 1.00 92.25 78 GLU A O 1
ATOM 638 N N . TYR A 1 79 ? -6.857 -5.629 -11.298 1.00 88.06 79 TYR A N 1
ATOM 639 C CA . TYR A 1 79 ? -7.618 -4.888 -12.307 1.00 88.06 79 TYR A CA 1
ATOM 640 C C . TYR A 1 79 ? -6.770 -4.548 -13.526 1.00 88.06 79 TYR A C 1
ATOM 642 O O . TYR A 1 79 ? -5.559 -4.370 -13.428 1.00 88.06 79 TYR A O 1
ATOM 650 N N . SER A 1 80 ? -7.411 -4.455 -14.692 1.00 84.44 80 SER A N 1
ATOM 651 C CA . SER A 1 80 ? -6.730 -4.048 -15.926 1.00 84.44 80 SER A CA 1
ATOM 652 C C . SER A 1 80 ? -6.487 -2.544 -15.916 1.00 84.44 80 SER A C 1
ATOM 654 O O . SER A 1 80 ? -7.399 -1.771 -15.630 1.00 84.44 80 SER A O 1
ATOM 656 N N . ILE A 1 81 ? -5.272 -2.125 -16.255 1.00 79.38 81 ILE A N 1
ATOM 657 C CA . ILE A 1 81 ? -4.917 -0.708 -16.313 1.00 79.38 81 ILE A CA 1
ATOM 658 C C . ILE A 1 81 ? -5.236 -0.198 -17.717 1.00 79.38 81 ILE A C 1
ATOM 660 O O . ILE A 1 81 ? -4.687 -0.686 -18.695 1.00 79.38 81 ILE A O 1
ATOM 664 N N . HIS A 1 82 ? -6.095 0.813 -17.839 1.00 72.31 82 HIS A N 1
ATOM 665 C CA . HIS A 1 82 ? -6.520 1.324 -19.151 1.00 72.31 82 HIS A CA 1
ATOM 666 C C . HIS A 1 82 ? -5.451 2.147 -19.896 1.00 72.31 82 HIS A C 1
ATOM 668 O O . HIS A 1 82 ? -5.620 2.447 -21.073 1.00 72.31 82 HIS A O 1
ATOM 674 N N . VAL A 1 83 ? -4.354 2.510 -19.224 1.00 67.38 83 VAL A N 1
ATOM 675 C CA . VAL A 1 83 ? -3.243 3.316 -19.771 1.00 67.38 83 VAL A CA 1
ATOM 676 C C . VAL A 1 83 ? -1.972 2.497 -20.064 1.00 67.38 83 VAL A C 1
ATOM 678 O O . VAL A 1 83 ? -0.906 3.062 -20.318 1.00 67.38 83 VAL A O 1
ATOM 681 N N . GLY A 1 84 ? -2.068 1.164 -20.055 1.00 66.00 84 GLY A N 1
ATOM 682 C CA . GLY A 1 84 ? -0.970 0.243 -20.364 1.00 66.00 84 GLY A CA 1
ATOM 683 C C . GLY A 1 84 ? -1.468 -1.179 -20.641 1.00 66.00 84 GLY A C 1
ATOM 684 O O . GLY A 1 84 ? -2.665 -1.419 -20.718 1.00 66.00 84 GLY A O 1
ATOM 685 N N . LEU A 1 85 ? -0.546 -2.133 -20.790 1.00 64.62 85 LEU A N 1
ATOM 686 C CA . LEU A 1 85 ? -0.865 -3.560 -20.991 1.00 64.62 85 LEU A CA 1
ATOM 687 C C . LEU A 1 85 ? -0.826 -4.373 -19.682 1.00 64.62 85 LEU A C 1
ATOM 689 O O . LEU A 1 85 ? -0.943 -5.597 -19.697 1.00 64.62 85 LEU A O 1
ATOM 693 N N . GLY A 1 86 ? -0.632 -3.692 -18.551 1.00 76.06 86 GLY A N 1
ATOM 694 C CA . GLY A 1 86 ? -0.458 -4.303 -17.241 1.00 76.06 86 GLY A CA 1
ATOM 695 C C . GLY A 1 86 ? -1.755 -4.463 -16.456 1.00 76.06 86 GLY A C 1
ATOM 696 O O . GLY A 1 86 ? -2.810 -3.910 -16.786 1.00 76.06 86 GLY A O 1
ATOM 697 N N . LYS A 1 87 ? -1.638 -5.190 -15.349 1.00 84.94 87 LYS A N 1
ATOM 698 C CA . LYS A 1 87 ? -2.663 -5.254 -14.316 1.00 84.94 87 LYS A CA 1
ATOM 699 C C . LYS A 1 87 ? -2.142 -4.661 -13.008 1.00 84.94 87 LYS A C 1
ATOM 701 O O . LYS A 1 87 ? -0.942 -4.719 -12.735 1.00 84.94 87 LYS A O 1
ATOM 706 N N . SER A 1 88 ? -3.048 -4.104 -12.212 1.00 88.12 88 SER A N 1
ATOM 707 C CA . SER A 1 88 ? -2.759 -3.526 -10.901 1.00 88.12 88 SER A CA 1
ATOM 708 C C . SER A 1 88 ? -3.400 -4.384 -9.809 1.00 88.12 88 SER A C 1
ATOM 710 O O . SER A 1 88 ? -4.625 -4.547 -9.808 1.00 88.12 88 SER A O 1
ATOM 712 N N . PRO A 1 89 ? -2.619 -4.960 -8.884 1.00 93.38 89 PRO A N 1
ATOM 713 C CA . PRO A 1 89 ? -3.166 -5.641 -7.721 1.00 93.38 89 PRO A CA 1
ATOM 714 C C . PRO A 1 89 ? -3.719 -4.633 -6.703 1.00 93.38 89 PRO A C 1
ATOM 716 O O . PRO A 1 89 ? -3.100 -3.600 -6.444 1.00 93.38 89 PRO A O 1
ATOM 719 N N . ILE A 1 90 ? -4.853 -4.977 -6.089 1.00 96.25 90 ILE A N 1
ATOM 720 C CA . ILE A 1 90 ? -5.357 -4.323 -4.877 1.00 96.25 90 ILE A CA 1
ATOM 721 C C . ILE A 1 90 ? -5.107 -5.242 -3.691 1.00 96.25 90 ILE A C 1
ATOM 723 O O . ILE A 1 90 ? -5.513 -6.409 -3.691 1.00 96.25 90 ILE A O 1
ATOM 727 N N . TYR A 1 91 ? -4.480 -4.689 -2.664 1.00 97.56 91 TYR A N 1
ATOM 728 C CA . TYR A 1 91 ? -4.249 -5.329 -1.381 1.00 97.56 91 TYR A CA 1
ATOM 729 C C . TYR A 1 91 ? -5.169 -4.719 -0.332 1.00 97.56 91 TYR A C 1
ATOM 731 O O . TYR A 1 91 ? -5.415 -3.518 -0.352 1.00 97.56 91 TYR A O 1
ATOM 739 N N . LEU A 1 92 ? -5.664 -5.540 0.585 1.00 97.69 92 LEU A N 1
ATOM 740 C CA . LEU A 1 92 ? -6.210 -5.081 1.852 1.00 97.69 92 LEU A CA 1
ATOM 741 C C . LEU A 1 92 ? -5.128 -5.266 2.904 1.00 97.69 92 LEU A C 1
ATOM 743 O O . LEU A 1 92 ? -4.538 -6.343 2.981 1.00 97.69 92 LEU A O 1
ATOM 747 N N . ILE A 1 93 ? -4.902 -4.223 3.687 1.00 97.00 93 ILE A N 1
ATOM 748 C CA . ILE A 1 93 ? -4.014 -4.213 4.837 1.00 97.00 93 ILE A CA 1
ATOM 749 C C . ILE A 1 93 ? -4.868 -3.967 6.076 1.00 97.00 93 ILE A C 1
ATOM 751 O O . ILE A 1 93 ? -5.557 -2.947 6.153 1.00 97.00 93 ILE A O 1
ATOM 755 N N . ASP A 1 94 ? -4.801 -4.900 7.019 1.00 94.06 94 ASP A N 1
ATOM 756 C CA . ASP A 1 94 ? -5.467 -4.816 8.312 1.00 94.06 94 ASP A CA 1
ATOM 757 C C . ASP A 1 94 ? -4.449 -4.305 9.351 1.00 94.06 94 ASP A C 1
ATOM 759 O O . ASP A 1 94 ? -3.435 -4.939 9.645 1.00 94.06 94 ASP A O 1
ATOM 763 N N . ASN A 1 95 ? -4.693 -3.113 9.892 1.00 88.38 95 ASN A N 1
ATOM 764 C CA . ASN A 1 95 ? -3.839 -2.435 10.866 1.00 88.38 95 ASN A CA 1
ATOM 765 C C . ASN A 1 95 ? -4.672 -1.900 12.046 1.00 88.38 95 ASN A C 1
ATOM 767 O O . ASN A 1 95 ? -4.730 -0.687 12.257 1.00 88.38 95 ASN A O 1
ATOM 771 N N . PRO A 1 96 ? -5.331 -2.782 12.826 1.00 78.38 96 PRO A N 1
ATOM 772 C CA . PRO A 1 96 ? -6.195 -2.362 13.919 1.00 78.38 96 PRO A CA 1
ATOM 773 C C . PRO A 1 96 ? -5.379 -1.593 14.962 1.00 78.38 96 PRO A C 1
ATOM 775 O O . PRO A 1 96 ? -4.607 -2.190 15.727 1.00 78.38 96 PRO A O 1
ATOM 778 N N . LYS A 1 97 ? -5.547 -0.268 15.043 1.00 69.12 97 LYS A N 1
ATOM 779 C CA . LYS A 1 97 ? -4.912 0.495 16.121 1.00 69.12 97 LYS A CA 1
ATOM 780 C C . LYS A 1 97 ? -5.576 0.091 17.432 1.00 69.12 97 LYS A C 1
ATOM 782 O O . LYS A 1 97 ? -6.737 0.389 17.705 1.00 69.12 97 LYS A O 1
ATOM 787 N N . ARG A 1 98 ? -4.818 -0.593 18.293 1.00 54.97 98 ARG A N 1
ATOM 788 C CA . ARG A 1 98 ? -5.232 -0.889 19.670 1.00 54.97 98 ARG A CA 1
ATOM 789 C C . ARG A 1 98 ? -5.484 0.427 20.405 1.00 54.97 98 ARG A C 1
ATOM 791 O O . ARG A 1 98 ? -4.525 1.049 20.829 1.00 54.97 98 ARG A O 1
ATOM 798 N N . LYS A 1 99 ? -6.768 0.789 20.539 1.00 51.28 99 LYS A N 1
ATOM 799 C CA . LYS A 1 99 ? -7.378 1.819 21.404 1.00 51.28 99 LYS A CA 1
ATOM 800 C C . LYS A 1 99 ? -6.537 3.077 21.641 1.00 51.28 99 LYS A C 1
ATOM 802 O O . LYS A 1 99 ? -5.527 3.036 22.335 1.00 51.28 99 LYS A O 1
ATOM 807 N N . ILE A 1 100 ? -7.085 4.219 21.226 1.00 48.19 100 ILE A N 1
ATOM 808 C CA . ILE A 1 100 ? -6.688 5.551 21.698 1.00 48.19 100 ILE A CA 1
ATOM 809 C C . ILE A 1 100 ? -6.499 5.499 23.221 1.00 48.19 100 ILE A C 1
ATOM 811 O O . ILE A 1 100 ? -7.453 5.351 23.989 1.00 48.19 100 ILE A O 1
ATOM 815 N N . SER A 1 101 ? -5.248 5.573 23.667 1.00 44.62 101 SER A N 1
ATOM 816 C CA . SER A 1 101 ? -4.908 5.631 25.079 1.00 44.62 101 SER A CA 1
ATOM 817 C C . SER A 1 101 ? -5.102 7.061 25.574 1.00 44.62 101 SER A C 1
ATOM 819 O O . SER A 1 101 ? -4.129 7.798 25.709 1.00 44.62 101 SER A O 1
ATOM 821 N N . ARG A 1 102 ? -6.366 7.430 25.818 1.00 42.12 102 ARG A N 1
ATOM 822 C CA . ARG A 1 102 ? -6.894 8.144 27.001 1.00 42.12 102 ARG A CA 1
ATOM 823 C C . ARG A 1 102 ? -8.174 8.924 26.656 1.00 42.12 102 ARG A C 1
ATOM 825 O O . ARG A 1 102 ? -8.204 9.600 25.632 1.00 42.12 102 ARG A O 1
ATOM 832 N N . PRO A 1 103 ? -9.214 8.847 27.507 1.00 48.84 103 PRO A N 1
ATOM 833 C CA . PRO A 1 103 ? -10.294 9.820 27.498 1.00 48.84 103 PRO A CA 1
ATOM 834 C C . PRO A 1 103 ? -9.787 11.150 28.084 1.00 48.84 103 PRO A C 1
ATOM 836 O O . PRO A 1 103 ? -8.841 11.144 28.871 1.00 48.84 103 PRO A O 1
ATOM 839 N N . PHE A 1 104 ? -10.426 12.227 27.627 1.00 46.66 104 PHE A N 1
ATOM 840 C CA . PHE A 1 104 ? -10.311 13.645 27.997 1.00 46.66 104 PHE A CA 1
ATOM 841 C C . PHE A 1 104 ? -9.660 13.978 29.346 1.00 46.66 104 PHE A C 1
ATOM 843 O O . PHE A 1 104 ? -10.075 13.397 30.375 1.00 46.66 104 PHE A O 1
#

Sequence (104 aa):
MLSECEHFDVVLALRVVHHFKTDPFDQVIDAIVSLGDHTFLELPTAGEDNVCSKIRIQQELADHDKLLRKYDYRKVNEYSIHVGLGKSPIYLIDNPKRKISRPF